Protein AF-A0A8T7BKR4-F1 (afdb_monomer_lite)

Structure (mmCIF, N/CA/C/O backbone):
data_AF-A0A8T7BKR4-F1
#
_entry.id   AF-A0A8T7BKR4-F1
#
loop_
_atom_site.group_PDB
_atom_site.id
_atom_site.type_symbol
_atom_site.label_atom_id
_atom_site.label_alt_id
_atom_site.label_comp_id
_atom_site.label_asym_id
_atom_site.label_entity_id
_atom_site.label_seq_id
_atom_site.pdbx_PDB_ins_code
_atom_site.Cartn_x
_atom_site.Cartn_y
_atom_site.Cartn_z
_atom_site.occupancy
_atom_site.B_iso_or_equiv
_atom_site.auth_seq_id
_atom_site.auth_comp_id
_atom_site.auth_asym_id
_atom_site.aut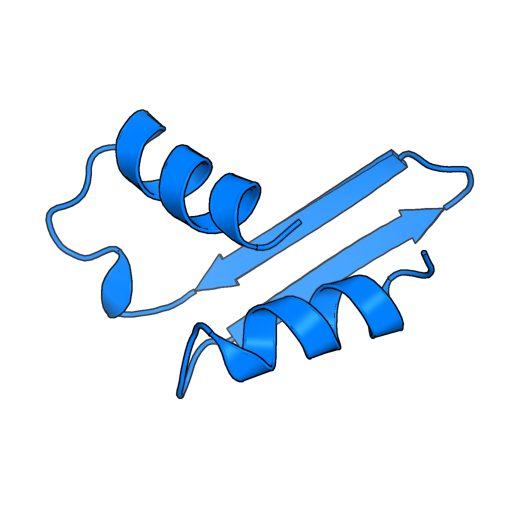h_atom_id
_atom_site.pdbx_PDB_model_num
ATOM 1 N N . MET A 1 1 ? 16.438 1.638 -4.903 1.00 74.00 1 MET A N 1
ATOM 2 C CA . MET A 1 1 ? 15.003 1.346 -4.755 1.00 74.00 1 MET A CA 1
ATOM 3 C C . MET A 1 1 ? 14.661 0.080 -5.489 1.00 74.00 1 MET A C 1
ATOM 5 O O . MET A 1 1 ? 14.398 0.110 -6.688 1.00 74.00 1 MET A O 1
ATOM 9 N N . THR A 1 2 ? 14.733 -1.016 -4.745 1.00 87.38 2 THR A N 1
ATOM 10 C CA . THR A 1 2 ? 14.117 -2.309 -5.046 1.00 87.38 2 THR A CA 1
ATOM 11 C C . THR A 1 2 ? 12.688 -2.340 -4.491 1.00 87.38 2 THR A C 1
ATOM 13 O O . THR A 1 2 ? 12.301 -1.476 -3.701 1.00 87.38 2 THR A O 1
ATOM 16 N N . ALA A 1 3 ? 11.895 -3.336 -4.892 1.00 89.88 3 ALA A N 1
ATOM 17 C CA . ALA A 1 3 ? 10.562 -3.551 -4.328 1.00 89.88 3 ALA A CA 1
ATOM 18 C C . ALA A 1 3 ? 10.606 -3.769 -2.802 1.00 89.88 3 ALA A C 1
ATOM 20 O O . ALA A 1 3 ? 9.824 -3.169 -2.074 1.00 89.88 3 ALA A O 1
ATOM 21 N N . GLU A 1 4 ? 11.582 -4.535 -2.311 1.00 90.69 4 GLU A N 1
ATOM 22 C CA . GLU A 1 4 ? 11.771 -4.798 -0.876 1.00 90.69 4 GLU A CA 1
ATOM 23 C C . GLU A 1 4 ? 12.077 -3.521 -0.076 1.00 90.69 4 GLU A C 1
ATOM 25 O O . GLU A 1 4 ? 11.588 -3.346 1.038 1.00 90.69 4 GLU A O 1
ATOM 30 N N . GLU A 1 5 ? 12.855 -2.591 -0.644 1.00 90.56 5 GLU A N 1
ATOM 31 C CA . GLU A 1 5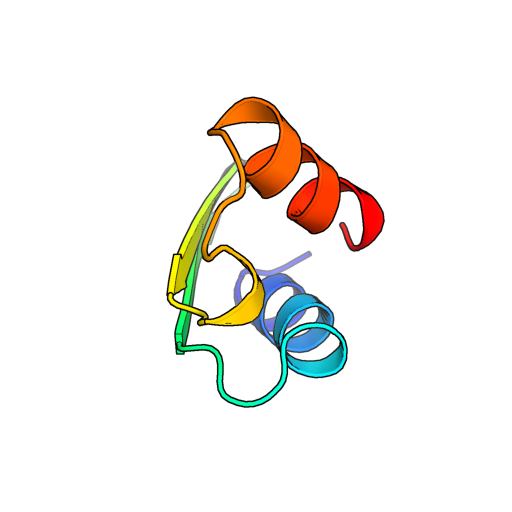 ? 13.125 -1.296 -0.008 1.00 90.56 5 GLU A CA 1
ATOM 32 C C . GLU A 1 5 ? 11.844 -0.456 0.117 1.00 90.56 5 GLU A C 1
ATOM 34 O O . GLU A 1 5 ? 11.619 0.163 1.156 1.00 90.56 5 GLU A O 1
ATOM 39 N N . ILE A 1 6 ? 10.982 -0.469 -0.909 1.00 90.69 6 ILE A N 1
ATOM 40 C CA . ILE A 1 6 ? 9.673 0.207 -0.891 1.00 90.69 6 ILE A CA 1
ATOM 41 C C . ILE A 1 6 ? 8.778 -0.377 0.201 1.00 90.69 6 ILE A C 1
ATOM 43 O O . ILE A 1 6 ? 8.195 0.372 0.984 1.00 90.69 6 ILE A O 1
ATOM 47 N N . GLU A 1 7 ? 8.680 -1.706 0.266 1.00 92.38 7 GLU 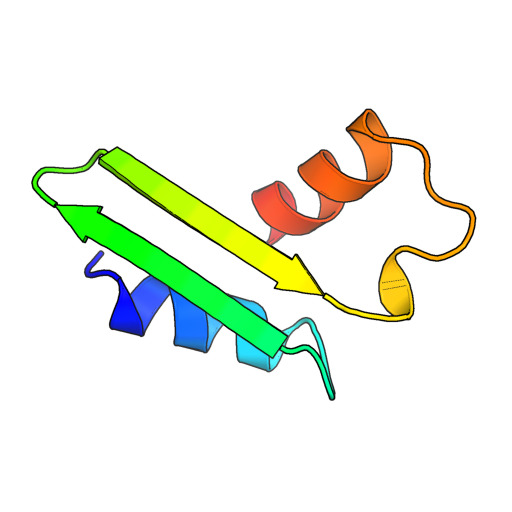A N 1
ATOM 48 C CA . GLU A 1 7 ? 7.871 -2.392 1.275 1.00 92.38 7 GLU A CA 1
ATOM 49 C C . GLU A 1 7 ? 8.334 -2.051 2.686 1.00 92.38 7 GLU A C 1
ATOM 51 O O . GLU A 1 7 ? 7.507 -1.735 3.539 1.00 92.38 7 GLU A O 1
ATOM 56 N N . LYS A 1 8 ? 9.649 -2.044 2.921 1.00 91.88 8 LYS A N 1
ATOM 57 C CA . LYS A 1 8 ? 10.213 -1.740 4.234 1.00 91.88 8 LYS A CA 1
ATOM 58 C C . LYS A 1 8 ? 9.911 -0.309 4.683 1.00 91.88 8 LYS A C 1
ATOM 60 O O . LYS A 1 8 ? 9.455 -0.125 5.806 1.00 91.88 8 LYS A O 1
ATOM 65 N N . MET A 1 9 ? 10.116 0.686 3.816 1.00 91.25 9 MET A N 1
ATOM 66 C CA . MET A 1 9 ? 9.831 2.091 4.151 1.00 91.25 9 MET A CA 1
ATOM 67 C C . MET A 1 9 ? 8.352 2.307 4.482 1.00 91.25 9 MET A C 1
ATOM 69 O O . MET A 1 9 ? 8.015 3.001 5.436 1.00 91.25 9 MET A O 1
ATOM 73 N N . LEU A 1 10 ? 7.455 1.673 3.725 1.00 90.62 10 LEU A N 1
ATOM 74 C CA . LEU A 1 10 ? 6.021 1.770 3.977 1.00 90.62 10 LEU A CA 1
ATOM 75 C C . LEU A 1 10 ? 5.595 0.987 5.230 1.00 90.62 10 LEU A C 1
ATOM 77 O O . LEU A 1 10 ? 4.686 1.425 5.927 1.00 90.62 10 LEU A O 1
ATOM 81 N N . ALA A 1 11 ? 6.240 -0.139 5.541 1.00 90.50 11 ALA A N 1
ATOM 82 C CA . ALA A 1 11 ? 5.948 -0.931 6.737 1.00 90.50 11 ALA A CA 1
ATOM 83 C C . ALA A 1 11 ? 6.330 -0.211 8.041 1.00 90.50 11 ALA A C 1
ATOM 85 O O . ALA A 1 11 ? 5.713 -0.466 9.074 1.00 90.50 11 ALA A O 1
ATOM 86 N N . GLU A 1 12 ? 7.323 0.682 8.001 1.00 89.38 12 GLU A N 1
ATOM 87 C CA . GLU A 1 12 ? 7.710 1.515 9.148 1.00 89.38 12 GLU A CA 1
ATOM 88 C C . GLU A 1 12 ? 6.645 2.577 9.479 1.00 89.38 12 GLU A C 1
ATOM 90 O O . GLU A 1 12 ? 6.391 2.834 10.655 1.00 89.38 12 GLU A O 1
ATOM 95 N N . GLU A 1 13 ? 5.980 3.146 8.467 1.00 88.94 13 GLU A N 1
ATOM 96 C CA . GLU A 1 13 ? 4.939 4.170 8.659 1.00 88.94 13 GLU A CA 1
ATOM 97 C C . GLU A 1 13 ? 3.544 3.561 8.897 1.00 88.94 13 GLU A C 1
ATOM 99 O O . GLU A 1 13 ? 2.774 4.033 9.737 1.00 88.94 13 GLU A O 1
ATOM 104 N N . PHE A 1 14 ? 3.191 2.498 8.167 1.00 88.19 14 PHE A N 1
ATOM 105 C CA . PHE A 1 14 ? 1.866 1.879 8.217 1.00 88.19 14 PHE A CA 1
ATOM 106 C C . PHE A 1 14 ? 1.885 0.596 9.060 1.00 88.19 14 PHE A C 1
ATOM 108 O O . PHE A 1 14 ? 1.983 -0.519 8.542 1.00 88.19 14 PHE A O 1
ATOM 115 N N . ALA A 1 15 ? 1.741 0.747 10.379 1.00 83.44 15 ALA A N 1
ATOM 116 C CA . ALA A 1 15 ? 1.659 -0.386 11.301 1.00 83.44 15 ALA A CA 1
ATOM 117 C C . ALA A 1 15 ? 0.474 -1.316 10.969 1.00 83.44 15 ALA A C 1
ATOM 119 O O . ALA A 1 15 ? -0.636 -0.857 10.698 1.00 83.44 15 ALA A O 1
ATOM 120 N N . ASN A 1 16 ? 0.705 -2.633 11.033 1.00 86.31 16 ASN A N 1
ATOM 121 C CA . ASN A 1 16 ? -0.278 -3.683 10.715 1.00 86.31 16 ASN A CA 1
ATOM 122 C C . ASN A 1 16 ? -0.858 -3.620 9.287 1.00 86.31 16 ASN A C 1
ATOM 124 O O . ASN A 1 16 ? -1.927 -4.172 9.032 1.00 86.31 16 ASN A O 1
ATOM 128 N N . ALA A 1 17 ? -0.165 -2.973 8.348 1.00 90.69 17 ALA A N 1
ATOM 129 C CA . ALA A 1 17 ? -0.571 -2.952 6.951 1.00 90.69 17 ALA A CA 1
ATOM 130 C C . ALA A 1 17 ? -0.073 -4.188 6.189 1.00 90.69 17 ALA A C 1
ATOM 132 O O . ALA A 1 17 ? 1.048 -4.656 6.390 1.00 90.69 17 ALA A O 1
ATOM 133 N N . SER A 1 18 ? -0.886 -4.684 5.255 1.00 92.31 18 SER A N 1
ATOM 134 C CA . SER A 1 18 ? -0.427 -5.620 4.227 1.00 92.31 18 SER A CA 1
ATOM 135 C C . SER A 1 18 ? 0.091 -4.821 3.038 1.00 92.31 18 SER A C 1
ATOM 137 O O . SER A 1 18 ? -0.660 -4.053 2.435 1.00 92.31 18 SER A O 1
ATOM 139 N N . ILE A 1 19 ? 1.377 -4.975 2.730 1.00 92.88 19 ILE A N 1
ATOM 140 C CA . ILE A 1 19 ? 2.088 -4.187 1.722 1.00 92.88 19 ILE A CA 1
ATOM 141 C C . ILE A 1 19 ? 2.696 -5.152 0.715 1.00 92.88 19 ILE A C 1
ATOM 143 O O . ILE A 1 19 ? 3.319 -6.136 1.103 1.00 92.88 19 ILE A O 1
ATOM 147 N N . GLN A 1 20 ? 2.494 -4.873 -0.569 1.00 93.38 20 GLN A N 1
ATOM 148 C CA . GLN A 1 20 ? 3.142 -5.581 -1.666 1.00 93.38 20 GLN A CA 1
ATOM 149 C C . GLN A 1 20 ? 3.616 -4.568 -2.698 1.00 93.38 20 GLN A C 1
ATOM 151 O O . GLN A 1 20 ? 2.810 -3.807 -3.241 1.00 93.38 20 GLN A O 1
ATOM 156 N N . ALA A 1 21 ? 4.910 -4.564 -2.990 1.00 91.94 21 ALA A N 1
ATOM 157 C CA . ALA A 1 21 ? 5.487 -3.823 -4.096 1.00 91.94 21 ALA A CA 1
ATOM 158 C C . ALA A 1 21 ? 5.942 -4.803 -5.180 1.00 91.94 21 ALA A C 1
ATOM 160 O O . ALA A 1 21 ? 6.632 -5.783 -4.923 1.00 91.94 21 ALA A O 1
ATOM 161 N N .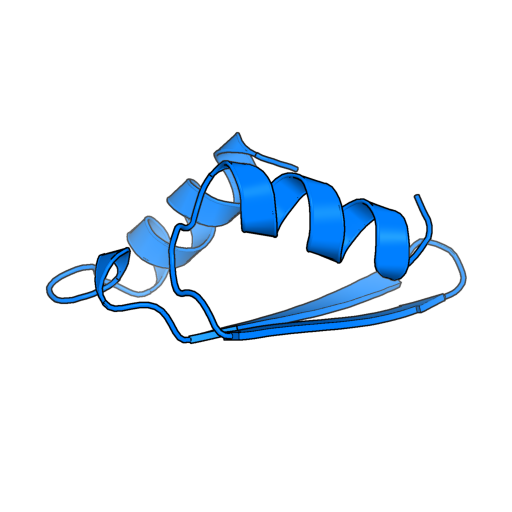 ALA A 1 22 ? 5.575 -4.526 -6.426 1.00 91.62 22 ALA A N 1
ATOM 162 C CA . ALA A 1 22 ? 5.998 -5.312 -7.575 1.00 91.62 22 ALA A CA 1
ATOM 163 C C . ALA A 1 22 ? 6.431 -4.389 -8.710 1.00 91.62 22 ALA A C 1
ATOM 165 O O . ALA A 1 22 ? 5.801 -3.363 -8.969 1.00 91.62 22 ALA A O 1
ATOM 166 N N . GLY A 1 23 ? 7.507 -4.747 -9.401 1.00 89.44 23 GLY A N 1
ATOM 167 C CA . GLY A 1 23 ? 8.041 -3.957 -10.504 1.00 89.44 23 GLY A CA 1
ATOM 168 C C . GLY A 1 23 ? 9.560 -4.000 -10.572 1.00 89.44 23 GLY A C 1
ATOM 169 O O . GLY A 1 23 ? 10.218 -4.602 -9.726 1.00 89.44 23 GLY A O 1
ATOM 170 N N . GLN A 1 24 ? 10.102 -3.370 -11.607 1.00 84.94 24 GLN A N 1
ATOM 171 C CA . GLN A 1 24 ? 11.535 -3.281 -11.870 1.00 84.94 24 GLN A CA 1
ATOM 172 C C . GLN A 1 24 ? 11.829 -2.037 -12.719 1.00 84.94 24 GLN A C 1
ATOM 174 O O . GLN A 1 24 ? 10.911 -1.390 -13.232 1.00 84.94 24 GLN A O 1
ATOM 179 N N . ASP A 1 25 ? 13.109 -1.686 -12.851 1.00 84.62 25 ASP A N 1
ATOM 180 C CA . ASP A 1 25 ? 13.580 -0.590 -13.712 1.00 84.62 25 ASP A CA 1
ATOM 181 C C . ASP A 1 25 ? 12.911 0.769 -13.422 1.00 84.62 25 ASP A C 1
ATOM 183 O O . ASP A 1 25 ? 12.576 1.542 -14.322 1.00 84.62 25 ASP A O 1
ATOM 187 N N . GLY A 1 26 ? 12.687 1.066 -12.137 1.00 82.25 26 GLY A N 1
ATOM 188 C CA . GLY A 1 26 ? 12.144 2.351 -11.682 1.00 82.25 26 GLY A CA 1
ATOM 189 C C . GLY A 1 26 ? 10.628 2.508 -11.834 1.00 82.25 26 GLY A C 1
ATOM 190 O O . GLY A 1 26 ? 10.099 3.574 -11.521 1.00 82.25 26 GLY A O 1
ATOM 191 N N . LYS A 1 27 ? 9.908 1.469 -12.274 1.00 87.25 27 LYS A N 1
ATOM 192 C CA . LYS A 1 27 ? 8.440 1.431 -12.273 1.00 87.25 27 LYS A CA 1
ATOM 193 C C . LYS A 1 27 ? 7.956 0.385 -11.286 1.00 87.25 27 LYS A C 1
ATOM 195 O O . LYS A 1 27 ? 8.180 -0.805 -11.482 1.00 87.25 27 LYS A O 1
ATOM 200 N N . TYR A 1 28 ? 7.250 0.849 -10.263 1.00 89.31 28 TYR A N 1
ATOM 201 C CA . TYR A 1 28 ? 6.719 0.001 -9.207 1.00 89.31 28 TYR A CA 1
ATOM 202 C C . TYR A 1 28 ? 5.221 0.214 -9.054 1.00 89.31 28 TYR A C 1
ATOM 204 O O . TYR A 1 28 ? 4.724 1.340 -9.091 1.00 89.31 28 TYR A O 1
ATOM 212 N N . GLN A 1 29 ? 4.512 -0.889 -8.872 1.00 90.62 29 GLN A N 1
ATOM 213 C CA . GLN A 1 29 ? 3.134 -0.914 -8.436 1.00 90.62 29 GLN A CA 1
ATOM 214 C C . GLN A 1 29 ? 3.114 -1.343 -6.975 1.00 90.62 29 GLN A C 1
ATOM 216 O O . GLN A 1 29 ? 3.640 -2.397 -6.628 1.00 90.62 29 GLN A O 1
ATOM 221 N N . VAL A 1 30 ? 2.507 -0.513 -6.133 1.00 91.25 30 VAL A N 1
ATOM 222 C CA . VAL A 1 30 ? 2.407 -0.755 -4.696 1.00 91.25 30 VAL A CA 1
ATOM 223 C C . VAL A 1 30 ? 0.943 -0.956 -4.337 1.00 91.25 30 VAL A C 1
ATOM 225 O O . VAL A 1 30 ? 0.092 -0.137 -4.690 1.00 91.25 30 VAL A O 1
ATOM 228 N N . GLN A 1 31 ? 0.653 -2.047 -3.640 1.00 92.19 31 GLN A N 1
ATOM 229 C CA . GLN A 1 31 ? -0.641 -2.325 -3.036 1.00 92.19 31 GLN A CA 1
ATOM 230 C C . GLN A 1 31 ? -0.492 -2.278 -1.520 1.00 92.19 31 GLN A C 1
ATOM 232 O O . GLN A 1 31 ? 0.411 -2.897 -0.964 1.00 92.19 31 GLN 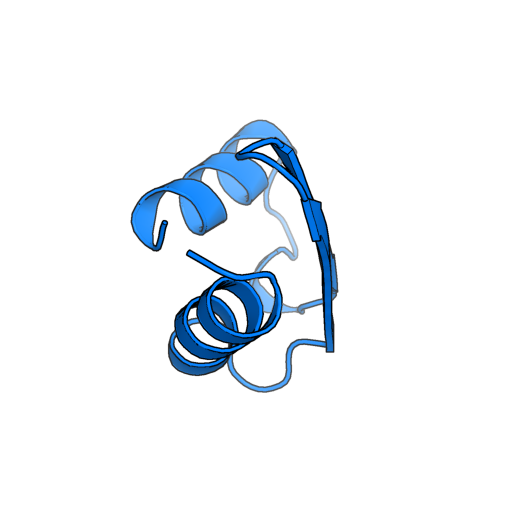A O 1
ATOM 237 N N . ILE A 1 32 ? -1.370 -1.520 -0.866 1.00 91.75 32 ILE A N 1
ATOM 238 C CA . ILE A 1 32 ? -1.362 -1.342 0.585 1.00 91.75 32 ILE A CA 1
ATOM 239 C C . ILE A 1 32 ? -2.788 -1.516 1.091 1.00 91.75 32 ILE A C 1
ATOM 241 O O . ILE A 1 32 ? -3.698 -0.810 0.650 1.00 91.75 32 ILE A O 1
ATOM 245 N N . VAL A 1 33 ? -2.969 -2.430 2.037 1.00 91.00 33 VAL A N 1
ATOM 246 C CA . VAL A 1 33 ? -4.211 -2.617 2.789 1.00 91.00 33 VAL A CA 1
ATOM 247 C C . VAL A 1 33 ? -3.925 -2.259 4.241 1.00 91.00 33 VAL A C 1
ATOM 249 O O . VAL A 1 33 ? -3.117 -2.916 4.891 1.00 91.00 33 VAL A O 1
ATOM 252 N N . SER A 1 34 ? -4.553 -1.191 4.730 1.00 91.38 34 SER A N 1
ATOM 253 C CA . SER A 1 34 ? -4.382 -0.681 6.092 1.00 91.38 34 SER A CA 1
ATOM 254 C C . SER A 1 34 ? -5.638 0.054 6.549 1.00 91.38 34 SER A C 1
ATOM 256 O O . SER A 1 34 ? -6.246 0.790 5.765 1.00 91.38 34 SER A O 1
ATOM 258 N N . ASP A 1 35 ? -5.966 -0.081 7.831 1.00 90.06 35 ASP A N 1
ATOM 259 C CA . ASP A 1 35 ? -7.056 0.653 8.481 1.00 90.06 35 ASP A CA 1
ATOM 260 C C . ASP A 1 35 ? -6.764 2.162 8.559 1.00 90.06 35 ASP A C 1
ATOM 262 O O . ASP A 1 35 ? -7.681 2.978 8.621 1.00 90.06 35 ASP A O 1
ATOM 266 N N . SER A 1 36 ? -5.494 2.579 8.444 1.00 87.38 36 SER A N 1
ATOM 267 C CA . SER A 1 36 ? -5.097 3.998 8.399 1.00 87.38 36 SER A CA 1
ATOM 268 C C . SER A 1 36 ? -5.690 4.767 7.210 1.00 87.38 36 SER A C 1
ATOM 270 O O . SER A 1 36 ? -5.632 5.997 7.167 1.00 87.38 36 SER A O 1
ATOM 272 N N . PHE A 1 37 ? -6.245 4.058 6.225 1.00 89.81 37 PHE A N 1
ATOM 273 C CA . PHE A 1 37 ? -6.909 4.643 5.065 1.00 89.81 37 PHE A CA 1
ATOM 274 C C . PHE A 1 37 ? -8.429 4.752 5.198 1.00 89.81 37 PHE A C 1
ATOM 276 O O . PHE A 1 37 ? -9.074 5.306 4.297 1.00 89.81 37 PHE A O 1
ATOM 283 N N . GLU A 1 38 ? -9.010 4.250 6.287 1.00 90.69 38 GLU A N 1
ATOM 284 C CA . GLU A 1 38 ? -10.442 4.345 6.539 1.00 90.69 38 GLU A CA 1
ATOM 285 C C . GLU A 1 38 ? -10.888 5.817 6.602 1.00 90.69 38 GLU A C 1
ATOM 287 O O . GLU A 1 38 ? -10.221 6.687 7.162 1.00 90.69 38 GLU A O 1
ATOM 292 N N . GLY A 1 39 ? -11.997 6.138 5.929 1.00 92.25 39 GLY A N 1
ATOM 293 C CA . GLY A 1 39 ? -12.513 7.510 5.837 1.00 92.25 39 GLY A CA 1
ATOM 294 C C . GLY A 1 39 ? -11.714 8.469 4.937 1.00 92.25 39 GLY A C 1
ATOM 295 O O . GLY A 1 39 ? -12.164 9.593 4.692 1.00 92.25 39 GLY A O 1
ATOM 296 N N . LEU A 1 40 ? -10.567 8.059 4.381 1.00 92.44 40 LEU A N 1
ATOM 297 C CA . LEU A 1 40 ? -9.809 8.868 3.425 1.00 92.44 40 LEU A CA 1
ATOM 298 C C . LEU A 1 40 ? -10.320 8.671 1.996 1.00 92.44 40 LEU A C 1
ATOM 300 O O . LEU A 1 40 ? -10.608 7.560 1.557 1.00 92.44 40 LEU A O 1
ATOM 304 N N . ASN A 1 41 ? -10.371 9.759 1.226 1.00 93.50 41 ASN A N 1
ATOM 305 C CA . ASN A 1 41 ? -10.618 9.681 -0.214 1.00 93.50 41 ASN A CA 1
ATOM 306 C C . ASN A 1 41 ? -9.364 9.191 -0.969 1.00 93.50 41 ASN A C 1
ATOM 308 O O . ASN A 1 41 ? -8.262 9.178 -0.421 1.00 93.50 41 ASN A O 1
ATOM 312 N N . ALA A 1 42 ? -9.523 8.810 -2.241 1.00 90.62 42 ALA A N 1
ATOM 313 C CA . ALA A 1 42 ? -8.436 8.249 -3.049 1.00 90.62 42 ALA A CA 1
ATOM 314 C C . ALA A 1 42 ? -7.179 9.139 -3.096 1.00 90.62 42 ALA A C 1
ATOM 316 O O . ALA A 1 42 ? -6.070 8.635 -2.945 1.00 90.62 42 ALA A O 1
ATOM 317 N N . VAL A 1 43 ? -7.356 10.458 -3.223 1.00 93.62 43 VAL A N 1
ATOM 318 C CA . VAL A 1 43 ? -6.243 11.420 -3.267 1.00 93.62 43 VAL A CA 1
ATOM 319 C C . VAL A 1 43 ? -5.500 11.465 -1.935 1.00 93.62 43 VAL A C 1
ATOM 321 O O . VAL A 1 43 ? -4.278 11.396 -1.921 1.00 93.62 43 VAL A O 1
ATOM 324 N N . LYS A 1 44 ? -6.219 11.540 -0.808 1.00 92.12 44 LYS A N 1
ATOM 325 C CA . LYS A 1 44 ? -5.615 11.565 0.532 1.00 92.12 44 LYS A CA 1
ATOM 326 C C . LYS A 1 44 ? -4.856 10.276 0.827 1.00 92.12 44 LYS A C 1
ATOM 328 O O . LYS A 1 44 ? -3.748 10.354 1.338 1.00 92.12 44 LYS A O 1
ATOM 333 N N . ARG A 1 45 ? -5.406 9.116 0.443 1.00 91.81 45 ARG A N 1
ATOM 334 C CA . ARG A 1 45 ? -4.702 7.828 0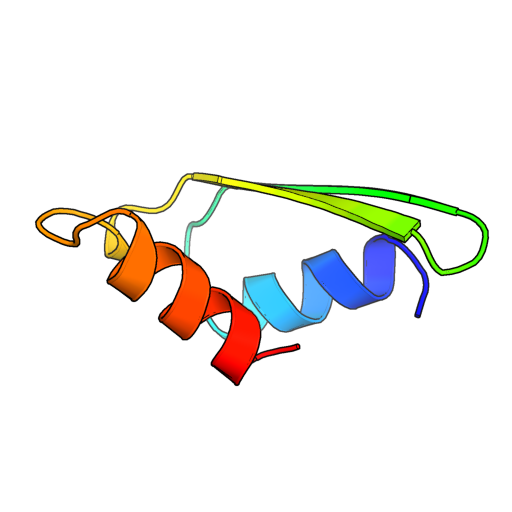.553 1.00 91.81 45 ARG A CA 1
ATOM 335 C C . ARG A 1 45 ? -3.379 7.864 -0.205 1.00 91.81 45 ARG A C 1
ATOM 337 O O . ARG A 1 45 ? -2.340 7.551 0.360 1.00 91.81 45 ARG A O 1
ATOM 344 N N . GLN A 1 46 ? -3.405 8.322 -1.454 1.00 90.75 46 GLN A N 1
ATOM 345 C CA . GLN A 1 46 ? -2.204 8.393 -2.280 1.00 90.75 46 GLN A CA 1
ATOM 346 C C . GLN A 1 46 ? -1.193 9.432 -1.763 1.00 90.75 46 GLN A C 1
ATOM 348 O O . GLN A 1 46 ? 0.007 9.179 -1.780 1.00 90.75 46 GLN A O 1
ATOM 353 N N . GLN A 1 47 ? -1.656 10.572 -1.241 1.00 92.88 47 GLN A N 1
ATOM 354 C CA . GLN A 1 47 ? -0.788 11.564 -0.603 1.00 92.88 47 GLN A CA 1
ATOM 355 C C . GLN A 1 47 ? -0.099 11.030 0.653 1.00 92.88 47 GLN A C 1
ATOM 357 O O . GLN A 1 47 ? 1.056 11.375 0.876 1.00 92.88 47 GLN A O 1
ATOM 362 N N . SER A 1 48 ? -0.770 10.205 1.462 1.00 90.38 48 SER A N 1
ATOM 363 C CA . SER A 1 48 ? -0.134 9.564 2.619 1.00 90.38 48 SER A CA 1
ATOM 364 C C . SER A 1 48 ? 1.013 8.652 2.189 1.00 90.38 48 SER A C 1
ATOM 366 O O . SER A 1 48 ? 2.069 8.681 2.802 1.00 90.38 48 SER A O 1
ATOM 368 N N . VAL A 1 49 ? 0.843 7.904 1.095 1.00 89.88 49 VAL A N 1
ATOM 369 C CA . VAL A 1 49 ? 1.894 7.030 0.549 1.00 89.88 49 VAL A CA 1
ATOM 370 C C . VAL A 1 49 ? 3.067 7.843 -0.020 1.00 89.88 49 VAL A C 1
ATOM 372 O O . VAL A 1 49 ? 4.216 7.554 0.292 1.00 89.88 49 VAL A O 1
ATOM 375 N N . TYR A 1 50 ? 2.800 8.908 -0.785 1.00 89.94 50 TYR A N 1
ATOM 376 C CA . TYR A 1 50 ? 3.847 9.786 -1.342 1.00 89.94 50 TYR A CA 1
ATOM 377 C C . TYR A 1 50 ? 4.588 10.645 -0.313 1.00 89.94 50 TYR A C 1
ATOM 379 O O . TYR A 1 50 ? 5.560 11.303 -0.658 1.00 89.94 50 TYR A O 1
ATOM 387 N N . ARG A 1 51 ? 4.124 10.718 0.936 1.00 89.94 51 ARG A N 1
ATOM 388 C CA . ARG A 1 51 ? 4.889 11.385 2.001 1.00 89.94 51 ARG A CA 1
ATOM 389 C C . ARG A 1 51 ? 6.044 10.527 2.511 1.00 89.94 51 ARG A C 1
ATOM 391 O O . ARG A 1 51 ? 6.944 11.076 3.135 1.00 89.94 51 ARG A O 1
ATOM 398 N N . VAL A 1 52 ? 5.986 9.219 2.268 1.00 86.81 52 VAL A N 1
ATOM 399 C CA . VAL A 1 52 ? 6.957 8.230 2.749 1.00 86.81 52 VAL A CA 1
ATOM 400 C C . VAL A 1 52 ? 7.984 7.875 1.669 1.00 86.81 52 VAL A C 1
ATOM 402 O O . VAL A 1 52 ? 9.144 7.644 1.995 1.00 86.81 52 VAL A O 1
ATOM 405 N N . LEU A 1 53 ? 7.555 7.828 0.399 1.00 84.31 53 LEU A N 1
ATOM 406 C CA . LEU A 1 53 ? 8.381 7.505 -0.777 1.00 84.31 53 LEU A CA 1
ATOM 407 C C . LEU A 1 53 ? 8.938 8.759 -1.454 1.00 84.31 53 LEU A C 1
ATOM 409 O O . LEU A 1 53 ? 10.132 8.735 -1.824 1.00 84.31 53 LEU A O 1
#

Foldseek 3Di:
DDQVVLQVLVCVVAPPKDWGWDDDDPDIDIDIDGPVCPPPDPVRVVVVSVVRD

pLDDT: mean 89.7, std 3.37, range [74.0, 93.62]

Secondary structure (DSSP, 8-state):
--HHHHHHHHHHHSTT-EEEEEEETTEEEEEEE-GGGTT--HHHHHHHHHTT-

Radius of gyration: 10.83 Å; chains: 1; bounding box: 28×17×25 Å

Sequence (53 aa):
MTAEEIEKMLAEEFANASIQAAGQDGKYQVQIVSDSFEGLNAVKRQQSVYRVL